Protein AF-A0A8B3LPQ0-F1 (afdb_monomer)

Structure (mmCIF, N/CA/C/O backbone):
data_AF-A0A8B3LPQ0-F1
#
_entry.id   AF-A0A8B3LPQ0-F1
#
loop_
_atom_site.group_PDB
_atom_site.id
_atom_site.type_symbol
_atom_site.label_atom_id
_atom_site.label_alt_id
_atom_site.label_comp_id
_atom_site.label_asym_id
_atom_site.label_entity_id
_atom_site.label_seq_id
_atom_site.pdbx_PDB_ins_code
_atom_site.Cartn_x
_atom_site.Cartn_y
_atom_site.Cartn_z
_atom_site.occupancy
_atom_site.B_iso_or_equiv
_atom_site.auth_seq_id
_atom_site.auth_comp_id
_atom_site.auth_asym_id
_atom_site.auth_atom_id
_atom_site.pdbx_PDB_model_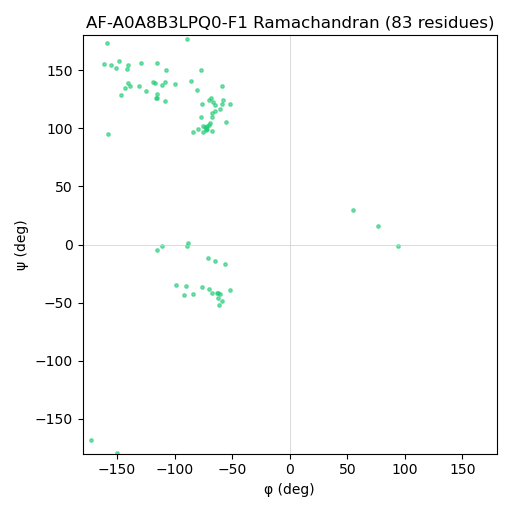num
ATOM 1 N N . MET A 1 1 ? 31.081 71.231 6.524 1.00 47.25 1 MET A N 1
ATOM 2 C CA . MET A 1 1 ? 29.664 70.813 6.545 1.00 47.25 1 MET A CA 1
ATOM 3 C C . MET A 1 1 ? 29.510 69.629 5.608 1.00 47.25 1 MET A C 1
ATOM 5 O O . MET A 1 1 ? 29.273 69.826 4.430 1.00 47.25 1 MET A O 1
ATOM 9 N N . THR A 1 2 ? 29.694 68.412 6.113 1.00 37.84 2 THR A N 1
ATOM 10 C CA . THR A 1 2 ? 29.404 67.188 5.350 1.00 37.84 2 THR A CA 1
ATOM 11 C C . THR A 1 2 ? 29.195 66.078 6.368 1.00 37.84 2 THR A C 1
ATOM 13 O O . THR A 1 2 ? 30.144 65.545 6.936 1.00 37.84 2 THR A O 1
ATOM 16 N N . ARG A 1 3 ? 27.930 65.825 6.715 1.00 49.12 3 ARG A N 1
ATOM 17 C CA . ARG A 1 3 ? 27.554 64.734 7.615 1.00 49.12 3 ARG A CA 1
ATOM 18 C C . ARG A 1 3 ? 27.607 63.434 6.817 1.00 49.12 3 ARG A C 1
ATOM 20 O O . ARG A 1 3 ? 26.784 63.230 5.933 1.00 49.12 3 ARG A O 1
ATOM 27 N N . LEU A 1 4 ? 28.590 62.591 7.118 1.00 53.91 4 LEU A N 1
ATOM 28 C CA . LEU A 1 4 ? 28.673 61.213 6.639 1.00 53.91 4 LEU A CA 1
ATOM 29 C C . LEU A 1 4 ? 27.529 60.417 7.283 1.00 53.91 4 LEU A C 1
ATOM 31 O O . LEU A 1 4 ? 27.612 60.013 8.440 1.00 53.91 4 LEU A O 1
ATOM 35 N N . VAL A 1 5 ? 26.428 60.251 6.551 1.00 58.31 5 VAL A N 1
ATOM 36 C CA . VAL A 1 5 ? 25.361 59.311 6.906 1.00 58.31 5 VAL A CA 1
ATOM 37 C C . VAL A 1 5 ? 25.796 57.953 6.365 1.00 58.31 5 VAL A C 1
ATOM 39 O O . VAL A 1 5 ? 25.675 57.681 5.175 1.00 58.31 5 VAL A O 1
ATOM 42 N N . ALA A 1 6 ? 26.391 57.133 7.229 1.00 56.94 6 ALA A N 1
ATOM 43 C CA . ALA A 1 6 ? 26.716 55.749 6.913 1.00 56.94 6 ALA A CA 1
ATOM 44 C C . ALA A 1 6 ? 25.422 54.924 6.958 1.00 56.94 6 ALA A C 1
ATOM 46 O O . ALA A 1 6 ? 24.941 54.545 8.025 1.00 56.94 6 ALA A O 1
ATOM 47 N N . THR A 1 7 ? 24.819 54.705 5.793 1.00 62.16 7 THR A N 1
ATOM 48 C CA . THR A 1 7 ? 23.612 53.891 5.634 1.00 62.16 7 THR A CA 1
ATOM 49 C C . THR A 1 7 ? 23.964 52.418 5.867 1.00 62.16 7 THR A C 1
ATOM 51 O O . THR A 1 7 ? 24.561 51.770 5.010 1.00 62.16 7 THR A O 1
ATOM 54 N N . LEU A 1 8 ? 23.628 51.891 7.046 1.00 64.00 8 LEU A N 1
ATOM 55 C CA . LEU A 1 8 ? 23.736 50.467 7.373 1.00 64.00 8 LEU A CA 1
ATOM 56 C C . LEU A 1 8 ? 22.728 49.670 6.529 1.00 64.00 8 LEU A C 1
ATOM 58 O O . LEU A 1 8 ? 21.520 49.767 6.735 1.00 64.00 8 LEU A O 1
ATOM 62 N N . PHE A 1 9 ? 23.226 48.884 5.573 1.00 62.72 9 PHE A N 1
ATOM 63 C CA . PHE A 1 9 ? 22.429 47.926 4.806 1.00 62.72 9 PHE A CA 1
ATOM 64 C C . PHE A 1 9 ? 22.137 46.706 5.695 1.00 62.72 9 PHE A C 1
ATOM 66 O O . PHE A 1 9 ? 23.007 45.870 5.933 1.00 62.72 9 PHE A O 1
ATOM 73 N N . PHE A 1 10 ? 20.920 46.623 6.232 1.00 65.44 10 PHE A N 1
ATOM 74 C CA . PHE A 1 10 ? 20.460 45.474 7.012 1.00 65.44 10 PHE A CA 1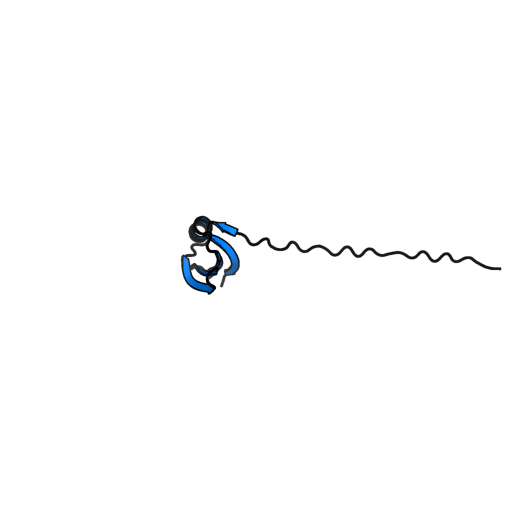
ATOM 75 C C . PHE A 1 10 ? 20.046 44.361 6.036 1.00 65.44 10 PHE A C 1
ATOM 77 O O . PHE A 1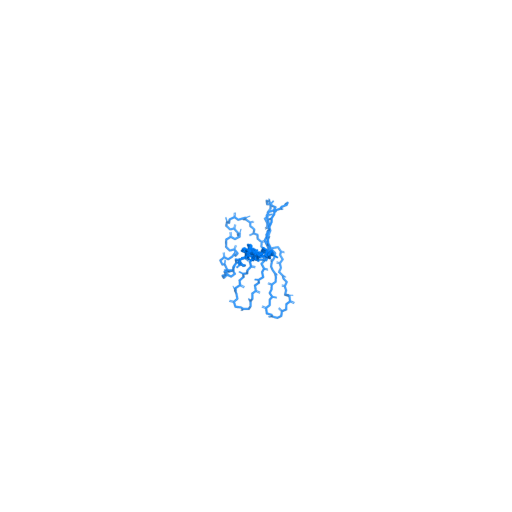 10 ? 18.969 44.410 5.444 1.00 65.44 10 PHE A O 1
ATOM 84 N N . VAL A 1 11 ? 20.920 43.376 5.810 1.00 68.62 11 VAL A N 1
ATOM 85 C CA . VAL A 1 11 ? 20.589 42.186 5.011 1.00 68.62 11 VAL A CA 1
ATOM 86 C C . VAL A 1 11 ? 19.675 41.296 5.853 1.00 68.62 11 VAL A C 1
ATOM 88 O O . VAL A 1 11 ? 20.128 40.592 6.752 1.00 68.62 11 VAL A O 1
ATOM 91 N N . ALA A 1 12 ? 18.371 41.349 5.586 1.00 69.75 12 ALA A N 1
ATOM 92 C CA . ALA A 1 12 ? 17.406 40.428 6.170 1.00 69.75 12 ALA A CA 1
ATOM 93 C C . ALA A 1 12 ? 17.571 39.044 5.519 1.00 69.75 12 ALA A C 1
ATOM 95 O O . ALA A 1 12 ? 17.100 38.808 4.408 1.00 69.75 12 ALA A O 1
ATOM 96 N N . ILE A 1 13 ? 18.259 38.126 6.202 1.00 71.88 13 ILE A N 1
ATOM 97 C CA . ILE A 1 13 ? 18.323 36.713 5.811 1.00 71.88 13 ILE A CA 1
ATOM 98 C C . ILE A 1 13 ? 16.936 36.114 6.053 1.00 71.88 13 ILE A C 1
ATOM 100 O O . ILE A 1 13 ? 16.530 35.879 7.190 1.00 71.88 13 ILE A O 1
ATOM 104 N N . SER A 1 14 ? 16.184 35.904 4.977 1.00 70.56 14 SER A N 1
ATOM 105 C CA . SER A 1 14 ? 14.904 35.201 5.018 1.00 70.56 14 SER A CA 1
ATOM 106 C C . SER A 1 14 ? 15.182 33.710 5.229 1.00 70.56 14 SER A C 1
ATOM 108 O O . SER A 1 14 ? 15.532 32.998 4.290 1.00 70.56 14 SER A O 1
ATOM 110 N N . ALA A 1 15 ? 15.070 33.227 6.466 1.00 69.19 15 ALA A N 1
ATOM 111 C CA . ALA A 1 15 ? 15.064 31.795 6.739 1.00 69.19 15 ALA A CA 1
ATOM 112 C C . ALA A 1 15 ? 13.724 31.219 6.255 1.00 69.19 15 ALA A C 1
ATOM 114 O O . ALA A 1 15 ? 12.695 31.398 6.904 1.00 69.19 15 ALA A O 1
ATOM 115 N N . PHE A 1 16 ? 13.720 30.565 5.092 1.00 75.88 16 PHE A N 1
ATOM 116 C CA . PHE A 1 16 ? 12.568 29.776 4.662 1.00 75.88 16 PHE A CA 1
ATOM 117 C C . PHE A 1 16 ? 12.473 28.527 5.549 1.00 75.88 16 PHE A C 1
ATOM 119 O O . PHE A 1 16 ? 13.450 27.776 5.622 1.00 75.88 16 PHE A O 1
ATOM 126 N N . PRO A 1 17 ? 11.340 28.272 6.227 1.00 70.75 17 PRO A N 1
ATOM 127 C CA . PRO A 1 17 ? 11.151 27.008 6.919 1.00 70.75 17 PRO A CA 1
ATOM 128 C C . PRO A 1 17 ? 11.112 25.886 5.877 1.00 70.75 17 PRO A C 1
ATOM 130 O O . PRO A 1 17 ? 10.269 25.886 4.979 1.00 70.75 17 PRO A O 1
ATOM 133 N N . ALA A 1 18 ? 12.037 24.934 5.984 1.00 69.12 18 ALA A N 1
ATOM 134 C CA . ALA A 1 18 ? 11.956 23.697 5.226 1.00 69.12 18 ALA A CA 1
ATOM 135 C C . ALA A 1 18 ? 10.749 22.908 5.746 1.00 69.12 18 ALA A C 1
ATOM 137 O O . ALA A 1 18 ? 10.724 22.488 6.903 1.00 69.12 18 ALA A O 1
ATOM 138 N N . VAL A 1 19 ? 9.728 22.742 4.906 1.00 68.25 19 VAL A N 1
ATOM 139 C CA . VAL A 1 19 ? 8.601 21.859 5.216 1.00 68.25 19 VAL A CA 1
ATOM 140 C C . VAL A 1 19 ? 9.146 20.428 5.192 1.00 68.25 19 VAL A C 1
ATOM 142 O O . VAL A 1 19 ? 9.774 20.060 4.194 1.00 68.25 19 VAL A O 1
ATOM 145 N N . PRO A 1 20 ? 8.974 19.618 6.250 1.00 61.78 20 PRO A N 1
ATOM 146 C CA . PRO A 1 20 ? 9.369 18.221 6.190 1.00 61.78 20 PRO A CA 1
ATOM 147 C C . PRO A 1 20 ? 8.567 17.555 5.073 1.00 61.78 20 PRO A C 1
ATOM 149 O O . PRO A 1 20 ? 7.339 17.492 5.131 1.00 61.78 20 PRO A O 1
ATOM 152 N N . ALA A 1 21 ? 9.259 17.084 4.037 1.00 60.16 21 ALA A N 1
ATOM 153 C CA . ALA A 1 21 ? 8.661 16.155 3.097 1.00 60.16 21 ALA A CA 1
ATOM 154 C C . ALA A 1 21 ? 8.222 14.939 3.919 1.00 60.16 21 ALA A C 1
ATOM 156 O O . ALA A 1 21 ? 9.058 14.346 4.606 1.00 60.16 21 ALA A O 1
ATOM 157 N N . LEU A 1 22 ? 6.927 14.596 3.901 1.00 58.34 22 LEU A N 1
ATOM 158 C CA . LEU A 1 22 ? 6.488 13.296 4.401 1.00 58.34 22 LEU A CA 1
ATOM 159 C C . LEU A 1 22 ? 7.304 12.260 3.628 1.00 58.34 22 LEU A C 1
ATOM 161 O O . LEU A 1 22 ? 7.098 12.069 2.430 1.00 58.34 22 LEU A O 1
ATOM 165 N N . ALA A 1 23 ? 8.289 11.656 4.289 1.00 61.47 23 ALA A N 1
ATOM 166 C CA . ALA A 1 23 ? 8.988 10.523 3.725 1.00 61.47 23 ALA A CA 1
ATOM 167 C C . ALA A 1 23 ? 7.920 9.465 3.457 1.00 61.47 23 ALA A C 1
ATOM 169 O O . ALA A 1 23 ? 7.161 9.128 4.368 1.00 61.47 23 ALA A O 1
ATOM 170 N N . ALA A 1 24 ? 7.826 8.997 2.212 1.00 68.25 24 ALA A N 1
ATOM 171 C CA . ALA A 1 24 ? 6.903 7.930 1.868 1.00 68.25 24 ALA A CA 1
ATOM 172 C C . ALA A 1 24 ? 7.135 6.770 2.847 1.00 68.25 24 ALA A C 1
ATOM 174 O O . ALA A 1 24 ? 8.261 6.279 2.972 1.00 68.25 24 ALA A O 1
ATOM 175 N N . GLN A 1 25 ? 6.102 6.379 3.600 1.00 88.75 25 GLN 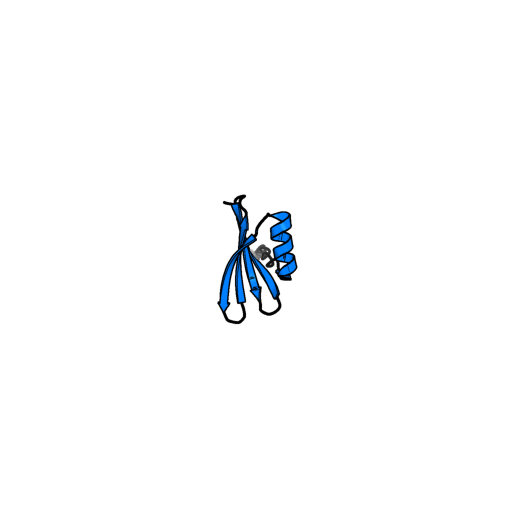A N 1
ATOM 176 C CA . GLN A 1 25 ? 6.217 5.241 4.503 1.00 88.75 25 GLN A CA 1
ATOM 177 C C . GLN A 1 25 ? 6.264 3.971 3.660 1.00 88.75 25 GLN A C 1
ATOM 179 O O . GLN A 1 25 ? 5.235 3.489 3.183 1.00 88.75 25 GLN A O 1
ATOM 184 N N . CYS A 1 26 ? 7.479 3.473 3.456 1.00 95.69 26 CYS A N 1
ATOM 185 C CA . CYS A 1 26 ? 7.755 2.276 2.684 1.00 95.69 26 CYS A CA 1
ATOM 186 C C . CYS A 1 26 ? 8.187 1.129 3.597 1.00 95.69 26 CYS A C 1
ATOM 188 O O . CYS A 1 26 ? 8.980 1.322 4.520 1.00 95.69 26 CYS A O 1
ATOM 190 N N . ALA A 1 27 ? 7.717 -0.076 3.301 1.00 97.19 27 ALA A N 1
ATOM 191 C CA . ALA A 1 27 ? 8.182 -1.312 3.922 1.00 97.19 27 ALA A CA 1
ATOM 192 C C . ALA A 1 27 ? 8.033 -2.478 2.936 1.00 97.19 27 ALA A C 1
ATOM 194 O O . ALA A 1 27 ? 7.591 -2.292 1.799 1.00 97.19 27 ALA A O 1
ATOM 195 N N . ALA A 1 28 ? 8.399 -3.694 3.350 1.00 98.25 28 ALA A N 1
ATOM 196 C CA . ALA A 1 28 ? 8.054 -4.876 2.571 1.00 98.25 28 ALA A CA 1
ATOM 197 C C . ALA A 1 28 ? 6.525 -4.959 2.429 1.00 98.25 28 ALA A C 1
ATOM 199 O O . ALA A 1 28 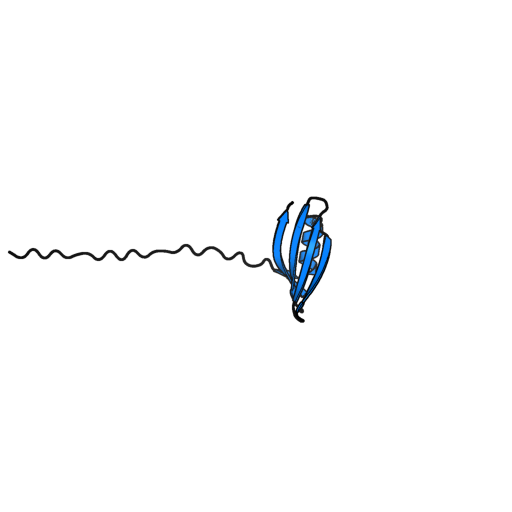? 5.791 -4.766 3.400 1.00 98.25 28 ALA A O 1
ATOM 200 N N . ARG A 1 29 ? 6.029 -5.275 1.228 1.00 98.00 29 ARG A N 1
ATOM 201 C CA . ARG A 1 29 ? 4.587 -5.352 0.942 1.00 98.00 29 ARG A CA 1
ATOM 202 C C . ARG A 1 29 ? 3.836 -6.246 1.931 1.00 98.00 29 ARG A C 1
ATOM 204 O O . ARG A 1 29 ? 2.729 -5.912 2.338 1.00 98.00 29 ARG A O 1
ATOM 211 N N . ALA A 1 30 ? 4.441 -7.363 2.332 1.00 98.19 30 ALA A N 1
ATOM 212 C CA . ALA A 1 30 ? 3.851 -8.275 3.308 1.00 98.19 30 ALA A CA 1
ATOM 213 C C . ALA A 1 30 ? 3.603 -7.596 4.667 1.00 98.19 30 ALA A C 1
ATOM 215 O O . ALA A 1 30 ? 2.530 -7.766 5.245 1.00 98.19 30 ALA A O 1
ATOM 216 N N . ASP A 1 31 ? 4.553 -6.787 5.138 1.00 98.31 31 ASP A N 1
ATOM 217 C CA . ASP A 1 31 ? 4.433 -6.062 6.405 1.00 98.31 31 ASP A CA 1
ATOM 218 C C . ASP A 1 31 ? 3.390 -4.946 6.310 1.00 98.31 31 ASP A C 1
ATOM 220 O O . ASP A 1 31 ? 2.615 -4.750 7.246 1.00 98.31 31 ASP A O 1
ATOM 224 N N . MET A 1 32 ? 3.320 -4.260 5.163 1.00 97.94 32 MET A N 1
ATOM 225 C CA . MET A 1 32 ? 2.298 -3.243 4.902 1.00 97.94 32 MET A CA 1
ATOM 226 C C . MET A 1 32 ? 0.893 -3.845 4.947 1.00 97.94 32 MET A C 1
ATOM 228 O O . MET A 1 32 ? 0.053 -3.371 5.704 1.00 97.94 32 MET A O 1
ATOM 232 N N . ILE A 1 33 ? 0.647 -4.928 4.205 1.00 98.19 33 ILE A N 1
ATOM 233 C CA . ILE A 1 33 ? -0.668 -5.590 4.162 1.00 98.19 33 ILE A CA 1
ATOM 234 C C . ILE A 1 33 ? -1.057 -6.123 5.534 1.00 98.19 33 ILE A C 1
ATOM 236 O O . ILE A 1 33 ? -2.201 -5.962 5.955 1.00 98.19 33 ILE A O 1
ATOM 240 N N . LYS A 1 34 ? -0.103 -6.723 6.252 1.00 98.50 34 LYS A N 1
ATOM 241 C CA . LYS A 1 34 ? -0.333 -7.178 7.620 1.00 98.50 34 LYS A CA 1
ATOM 242 C C . LYS A 1 34 ? -0.745 -6.014 8.521 1.00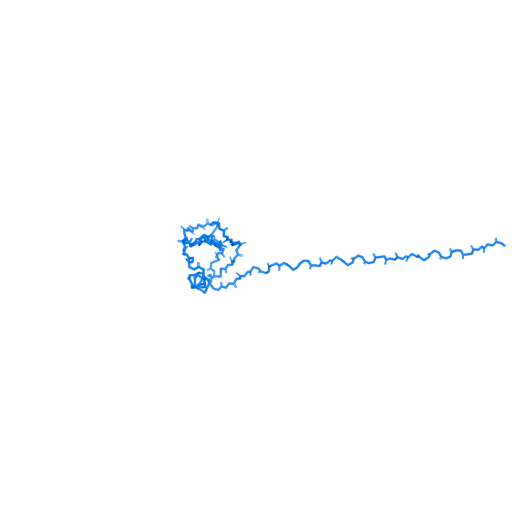 98.50 34 LYS A C 1
ATOM 244 O O . LYS A 1 34 ? -1.744 -6.119 9.222 1.00 98.50 34 LYS A O 1
ATOM 249 N N . ALA A 1 35 ? -0.011 -4.903 8.482 1.00 97.75 35 ALA A N 1
ATOM 250 C CA . ALA A 1 35 ? -0.320 -3.732 9.293 1.00 97.75 35 ALA A CA 1
ATOM 251 C C . ALA A 1 35 ? -1.682 -3.116 8.935 1.00 97.75 35 ALA A C 1
ATOM 253 O O . ALA A 1 35 ? -2.423 -2.752 9.846 1.00 97.75 35 ALA A O 1
ATOM 254 N N . LEU A 1 36 ? -2.020 -3.026 7.645 1.00 98.31 36 LEU A N 1
ATOM 255 C CA . LEU A 1 36 ? -3.315 -2.527 7.175 1.00 98.31 36 LEU A CA 1
ATOM 256 C C . LEU A 1 36 ? -4.473 -3.410 7.659 1.00 98.31 36 LEU A C 1
ATOM 258 O O . LEU A 1 36 ? -5.435 -2.902 8.235 1.00 98.31 36 LEU A O 1
ATOM 262 N N . GLY A 1 37 ? -4.340 -4.731 7.533 1.00 98.56 37 GLY A N 1
ATOM 263 C CA . GLY A 1 37 ? -5.354 -5.674 8.002 1.00 98.56 37 GLY A CA 1
ATOM 264 C C . GLY A 1 37 ? -5.501 -5.712 9.528 1.00 98.56 37 GLY A C 1
ATOM 265 O O . GLY A 1 37 ? -6.618 -5.746 10.039 1.00 98.56 37 GLY A O 1
ATOM 266 N N . GLU A 1 38 ? -4.394 -5.680 10.277 1.00 98.31 38 GLU A N 1
ATOM 267 C CA . GLU A 1 38 ? -4.423 -5.769 11.745 1.00 98.31 38 GLU A CA 1
ATOM 268 C C . GLU A 1 38 ? -4.867 -4.466 12.420 1.00 98.31 38 GLU A C 1
A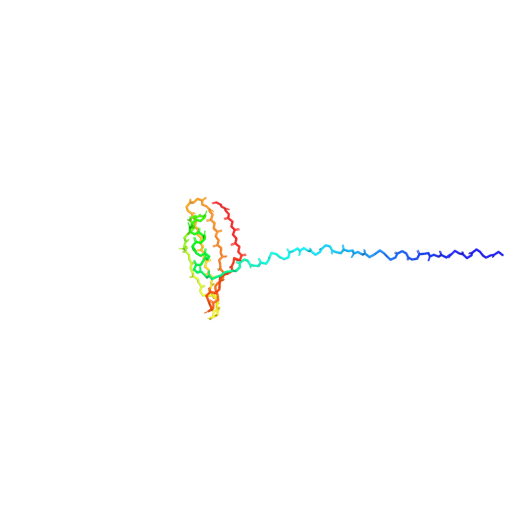TOM 270 O O . GLU A 1 38 ? -5.533 -4.521 13.452 1.00 98.31 38 GLU A O 1
ATOM 275 N N . LYS A 1 39 ? -4.486 -3.302 11.878 1.00 97.06 39 LYS A N 1
ATOM 276 C CA . LYS A 1 39 ? -4.728 -2.002 12.531 1.00 97.06 39 LYS A CA 1
ATOM 277 C C . LYS A 1 39 ? -5.947 -1.262 12.001 1.00 97.06 39 LYS A C 1
ATOM 279 O O . LYS A 1 39 ? -6.594 -0.568 12.777 1.00 97.06 39 LYS A O 1
ATOM 284 N N . PHE A 1 40 ? -6.223 -1.380 10.706 1.00 97.62 40 PHE A N 1
ATOM 285 C CA . PHE A 1 40 ? -7.285 -0.627 10.034 1.00 97.62 40 PHE A CA 1
ATOM 286 C C . PHE A 1 40 ? -8.401 -1.534 9.509 1.00 97.62 40 PHE A C 1
ATOM 288 O O . PHE A 1 40 ? -9.410 -1.039 9.022 1.00 97.62 40 PHE A O 1
ATOM 295 N N . HIS A 1 41 ? -8.242 -2.859 9.622 1.00 98.38 41 HIS A N 1
ATOM 296 C CA . HIS A 1 41 ? -9.163 -3.841 9.042 1.00 98.38 41 HIS A CA 1
ATOM 297 C C . HIS A 1 41 ? -9.362 -3.647 7.536 1.00 98.38 41 HIS A C 1
ATOM 299 O O . HIS A 1 41 ? -10.417 -3.961 6.987 1.00 98.38 41 HIS A O 1
ATOM 305 N N . GLU A 1 42 ? -8.333 -3.126 6.868 1.00 98.75 42 GLU A N 1
ATOM 306 C CA . GLU A 1 42 ? -8.359 -2.915 5.433 1.00 98.75 42 GLU A CA 1
ATOM 307 C C . GLU A 1 42 ? -7.929 -4.179 4.692 1.00 98.75 42 GLU A C 1
ATOM 309 O O . GLU A 1 42 ? -6.991 -4.880 5.084 1.00 98.75 42 GLU A O 1
ATOM 314 N N . SER A 1 43 ? -8.606 -4.456 3.584 1.00 98.38 43 SER A N 1
ATOM 315 C CA . SER A 1 43 ? -8.300 -5.562 2.679 1.00 98.38 43 SER A CA 1
ATOM 316 C C . SER A 1 43 ? -8.204 -5.064 1.239 1.00 98.38 43 SER A C 1
ATOM 318 O O . SER A 1 43 ? -8.724 -4.000 0.907 1.00 98.38 43 SER A O 1
ATOM 320 N N . GLU A 1 44 ? -7.481 -5.797 0.393 1.00 98.38 44 GLU A N 1
ATOM 321 C CA . GLU A 1 44 ? -7.236 -5.392 -0.993 1.00 98.38 44 GLU A CA 1
ATOM 322 C C . GLU A 1 44 ? -8.547 -5.357 -1.789 1.00 98.38 44 GLU A C 1
ATOM 324 O O . GLU A 1 44 ? -9.169 -6.390 -2.033 1.00 98.38 44 GLU A O 1
ATOM 329 N N . ALA A 1 45 ? -8.943 -4.163 -2.219 1.00 98.31 45 ALA A N 1
ATOM 330 C CA . ALA A 1 45 ? -10.108 -3.934 -3.063 1.00 98.31 45 ALA A CA 1
ATOM 331 C C . ALA A 1 45 ? -9.757 -3.997 -4.553 1.00 98.31 45 ALA A C 1
ATOM 333 O O . ALA A 1 45 ? -10.560 -4.450 -5.369 1.00 98.31 45 ALA A O 1
ATOM 334 N N . ALA A 1 46 ? -8.567 -3.516 -4.921 1.00 98.12 46 ALA A N 1
ATOM 335 C CA . ALA A 1 46 ? -8.117 -3.488 -6.304 1.00 98.12 46 ALA A CA 1
ATOM 336 C C . ALA A 1 46 ? -6.591 -3.474 -6.418 1.00 98.12 46 ALA A C 1
ATOM 338 O O . ALA A 1 46 ? -5.882 -2.965 -5.549 1.00 98.12 46 ALA A O 1
ATOM 339 N N . ARG A 1 47 ? -6.101 -3.966 -7.557 1.00 97.56 47 ARG A N 1
ATOM 340 C CA . ARG A 1 47 ? -4.691 -3.935 -7.942 1.00 97.56 47 ARG A CA 1
ATOM 341 C C . ARG A 1 47 ? -4.558 -3.695 -9.439 1.00 97.56 47 ARG A C 1
ATOM 343 O O . ARG A 1 47 ? -5.239 -4.344 -10.231 1.00 97.56 47 ARG A O 1
ATOM 350 N N . GLY A 1 48 ? -3.662 -2.794 -9.829 1.00 97.62 48 GLY A N 1
ATOM 351 C CA . GLY A 1 48 ? -3.433 -2.439 -11.228 1.00 97.62 48 GLY A CA 1
ATOM 352 C C . GLY A 1 48 ? -1.957 -2.238 -11.542 1.00 97.62 48 GLY A C 1
ATOM 353 O O . GLY A 1 48 ? -1.222 -1.631 -10.769 1.00 97.62 48 GLY A O 1
ATOM 354 N N . LEU A 1 49 ? -1.519 -2.732 -12.699 1.00 97.88 49 LEU A N 1
ATOM 355 C CA . LEU A 1 49 ? -0.185 -2.449 -13.218 1.00 97.88 49 LEU A CA 1
ATOM 356 C C . LEU A 1 49 ? -0.167 -1.024 -13.785 1.00 97.88 49 LEU A C 1
ATOM 358 O O . LEU A 1 49 ? -0.918 -0.722 -14.710 1.00 97.88 49 LEU A O 1
ATOM 362 N N . VAL A 1 50 ? 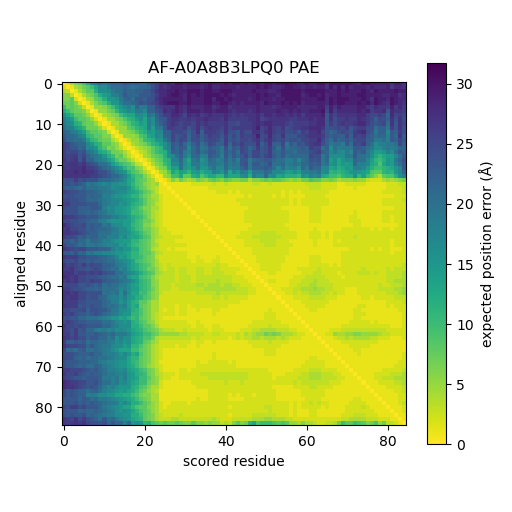0.694 -0.160 -13.253 1.00 96.81 50 VAL A N 1
ATOM 363 C CA . VAL A 1 50 ? 0.891 1.199 -13.787 1.00 96.81 50 VAL A CA 1
ATOM 364 C C . VAL A 1 50 ? 1.889 1.159 -14.942 1.00 96.81 50 VAL A C 1
ATOM 366 O O . VAL A 1 50 ? 1.707 1.806 -15.970 1.00 96.81 50 VAL A O 1
ATOM 369 N N . ASN A 1 51 ? 2.957 0.383 -14.767 1.00 97.00 51 ASN A N 1
ATOM 370 C CA . ASN A 1 51 ? 3.985 0.095 -15.761 1.00 97.00 51 ASN A CA 1
ATOM 371 C C . ASN A 1 51 ? 4.708 -1.211 -15.358 1.00 97.00 51 ASN A C 1
ATOM 373 O O . ASN A 1 51 ? 4.453 -1.713 -14.264 1.00 97.00 51 ASN A O 1
ATOM 377 N N . PRO A 1 52 ? 5.620 -1.768 -16.178 1.00 97.62 52 PRO A N 1
ATOM 378 C CA . PRO A 1 52 ? 6.281 -3.044 -15.877 1.00 97.62 52 PRO A CA 1
ATOM 379 C C . PRO A 1 52 ? 7.029 -3.122 -14.536 1.00 97.62 52 PRO A C 1
ATOM 381 O O . PRO A 1 52 ? 7.328 -4.225 -14.086 1.00 97.62 52 PRO A O 1
ATOM 384 N N . SER A 1 53 ? 7.327 -1.984 -13.906 1.00 97.12 53 SER A N 1
ATOM 385 C CA . SER A 1 53 ? 8.086 -1.900 -12.658 1.00 97.12 53 SER A CA 1
ATOM 386 C C . SER A 1 53 ? 7.254 -1.452 -11.452 1.00 97.12 53 SER A C 1
ATOM 388 O O . SER A 1 53 ? 7.810 -1.332 -10.362 1.00 97.12 53 SER A O 1
ATOM 390 N N . LEU A 1 54 ? 5.959 -1.161 -11.628 1.00 97.50 54 LEU A N 1
ATOM 391 C CA . LEU A 1 54 ? 5.132 -0.561 -10.582 1.00 97.50 54 LEU A CA 1
ATOM 392 C C . LEU A 1 54 ? 3.679 -1.040 -10.637 1.00 97.50 54 LEU A C 1
ATOM 394 O O . LEU A 1 54 ? 2.996 -0.922 -11.659 1.00 97.50 54 LEU A O 1
ATOM 398 N N . ILE A 1 55 ? 3.189 -1.497 -9.491 1.00 98.12 55 ILE A N 1
ATOM 399 C CA . ILE A 1 55 ? 1.795 -1.854 -9.245 1.00 98.12 55 ILE A CA 1
ATOM 400 C C . ILE A 1 55 ? 1.195 -0.839 -8.271 1.00 98.12 55 ILE A C 1
ATOM 402 O O . ILE A 1 55 ? 1.829 -0.487 -7.282 1.00 98.12 55 ILE A O 1
ATOM 406 N N . LEU A 1 56 ? -0.031 -0.393 -8.534 1.00 98.25 56 LEU A N 1
ATOM 407 C CA . LEU A 1 56 ? -0.846 0.360 -7.586 1.00 98.25 56 LEU A CA 1
ATOM 408 C C . LEU A 1 56 ? -1.864 -0.582 -6.933 1.00 98.25 56 LEU A C 1
ATOM 410 O O . LEU A 1 56 ? -2.472 -1.411 -7.613 1.00 98.25 56 LEU A O 1
ATOM 414 N N . GLU A 1 57 ? -2.061 -0.442 -5.631 1.00 98.62 57 GLU A N 1
ATOM 415 C CA . GLU A 1 57 ? -2.931 -1.294 -4.822 1.00 98.62 57 GLU A CA 1
ATOM 416 C C . GLU A 1 57 ? -3.846 -0.419 -3.969 1.00 98.62 57 GLU A C 1
ATOM 418 O O . GLU A 1 57 ? -3.392 0.567 -3.392 1.00 98.62 57 GLU A O 1
ATOM 423 N N . ILE A 1 58 ? -5.127 -0.768 -3.893 1.00 98.50 58 ILE A N 1
ATOM 424 C CA . ILE A 1 58 ? -6.137 -0.049 -3.112 1.00 98.50 58 ILE A CA 1
ATOM 425 C C . ILE A 1 58 ? -6.644 -0.990 -2.028 1.00 98.50 58 ILE A C 1
ATOM 427 O O . ILE A 1 58 ? -7.094 -2.095 -2.335 1.00 98.50 58 ILE A O 1
ATOM 431 N N . PHE A 1 59 ? -6.596 -0.537 -0.781 1.00 98.69 59 PHE A N 1
ATOM 432 C CA . PHE A 1 59 ? -7.079 -1.247 0.397 1.00 98.69 59 PHE A CA 1
ATOM 433 C C . PHE A 1 59 ? -8.211 -0.455 1.044 1.00 98.69 59 PHE A C 1
ATOM 435 O O . PHE A 1 59 ? -8.137 0.771 1.107 1.00 98.69 59 PHE A O 1
ATOM 442 N N . VAL A 1 60 ? -9.260 -1.144 1.490 1.00 98.75 60 VAL A N 1
ATOM 443 C CA . VAL A 1 60 ? -10.450 -0.526 2.100 1.00 98.75 60 VAL A CA 1
ATOM 444 C C . VAL A 1 60 ? -10.958 -1.363 3.270 1.00 98.75 60 VAL A C 1
ATOM 446 O O . VAL A 1 60 ? -10.795 -2.588 3.267 1.00 98.75 60 VAL A O 1
ATOM 449 N N . SER A 1 61 ? -11.590 -0.716 4.246 1.00 98.69 61 SER A N 1
ATOM 450 C CA . SER A 1 61 ? -12.307 -1.364 5.347 1.00 98.69 61 SER A CA 1
ATOM 451 C C . SER A 1 61 ? -13.806 -1.067 5.285 1.00 98.69 61 SER A C 1
ATOM 453 O O . SER A 1 61 ? -14.232 -0.034 4.769 1.00 98.69 61 SER A O 1
ATOM 455 N N . ASP A 1 62 ? -14.619 -1.940 5.885 1.00 97.75 62 ASP A N 1
ATOM 456 C CA . ASP A 1 62 ? -16.064 -1.702 6.050 1.00 97.75 62 ASP A CA 1
ATOM 457 C C . ASP A 1 62 ? -16.369 -0.505 6.974 1.00 97.75 62 ASP A C 1
ATOM 459 O O . ASP A 1 62 ? -17.498 -0.021 7.019 1.00 97.75 62 ASP A O 1
ATOM 463 N N . GLN A 1 63 ? -15.370 -0.036 7.729 1.00 95.88 63 GLN A N 1
ATOM 464 C CA . GLN A 1 63 ? -15.460 1.122 8.624 1.00 95.88 63 GLN A CA 1
ATOM 465 C C . GLN A 1 63 ? -15.138 2.448 7.909 1.00 95.88 63 GLN A C 1
ATOM 467 O O . GLN A 1 63 ? -15.147 3.493 8.554 1.00 95.88 63 GLN A O 1
ATOM 472 N N . GLY A 1 64 ? -14.848 2.412 6.602 1.00 97.62 64 GLY A N 1
ATOM 473 C CA . GLY A 1 64 ? -14.646 3.605 5.773 1.00 97.62 64 GLY A CA 1
ATOM 474 C C . GLY A 1 64 ? -13.192 4.060 5.632 1.00 97.62 64 GLY A C 1
ATOM 475 O O . GLY A 1 64 ? -12.919 5.017 4.909 1.00 97.62 64 GLY A O 1
ATOM 476 N N . THR A 1 65 ? -12.233 3.388 6.276 1.00 98.56 65 THR A N 1
ATOM 477 C CA . THR A 1 65 ? -10.808 3.698 6.074 1.00 98.56 65 THR A CA 1
ATOM 478 C C . THR A 1 65 ? -10.304 3.117 4.757 1.00 98.56 65 THR A C 1
ATOM 480 O O . THR A 1 65 ? -10.790 2.082 4.285 1.00 98.56 65 THR A O 1
ATOM 483 N N . TRP A 1 66 ? -9.322 3.782 4.155 1.00 98.50 66 TRP A N 1
ATOM 484 C CA . TRP A 1 66 ? -8.691 3.316 2.929 1.00 98.50 66 TRP A CA 1
ATOM 485 C C . TRP A 1 66 ? -7.232 3.760 2.812 1.00 98.50 66 TRP A C 1
ATOM 487 O O . TRP A 1 66 ? -6.838 4.840 3.262 1.00 98.50 66 TRP A O 1
ATOM 497 N N . THR A 1 67 ? -6.444 2.953 2.101 1.00 98.38 67 THR A N 1
ATOM 498 C CA . THR A 1 67 ? -5.031 3.214 1.808 1.00 98.38 67 THR A CA 1
ATOM 499 C C . THR A 1 67 ? -4.708 2.841 0.364 1.00 98.38 67 THR A C 1
ATOM 501 O O . THR A 1 67 ? -5.093 1.776 -0.118 1.00 98.38 67 THR A O 1
ATOM 504 N N . ILE A 1 68 ? -3.949 3.690 -0.331 1.00 98.19 68 ILE A N 1
ATOM 505 C CA . ILE A 1 68 ? -3.379 3.385 -1.648 1.00 98.19 68 ILE A CA 1
ATOM 506 C C . ILE A 1 68 ? -1.873 3.186 -1.511 1.00 98.19 68 ILE A C 1
ATOM 508 O O . ILE A 1 68 ? -1.147 4.081 -1.062 1.00 98.19 68 ILE A O 1
ATOM 512 N N . LEU A 1 69 ? -1.403 2.020 -1.946 1.00 98.38 69 LEU A N 1
ATOM 513 C CA . LEU A 1 69 ? 0.009 1.667 -1.985 1.00 98.38 69 LEU A CA 1
ATOM 514 C C . LEU A 1 69 ? 0.536 1.645 -3.422 1.00 98.38 69 LEU A C 1
ATOM 516 O O . LEU A 1 69 ? -0.193 1.319 -4.360 1.00 98.38 69 LEU A O 1
ATOM 520 N N . ALA A 1 70 ? 1.823 1.939 -3.583 1.00 98.19 70 ALA A N 1
ATOM 521 C CA . ALA A 1 70 ? 2.569 1.609 -4.789 1.00 98.19 70 ALA A CA 1
ATOM 522 C C . ALA A 1 70 ? 3.663 0.593 -4.456 1.00 98.19 70 ALA A C 1
ATOM 524 O O . ALA A 1 70 ? 4.479 0.840 -3.566 1.00 98.19 70 ALA A O 1
ATOM 525 N N . THR A 1 71 ? 3.677 -0.519 -5.186 1.00 98.38 71 THR A N 1
ATOM 526 C CA . THR A 1 71 ? 4.590 -1.645 -4.994 1.00 98.38 71 THR A CA 1
ATOM 527 C C . THR A 1 71 ? 5.504 -1.801 -6.198 1.00 98.38 71 THR A C 1
ATOM 529 O O . THR A 1 71 ? 5.036 -1.874 -7.338 1.00 98.38 71 THR A O 1
ATOM 532 N N . ASP A 1 72 ? 6.806 -1.889 -5.944 1.00 97.69 72 ASP A N 1
ATOM 533 C CA . ASP A 1 72 ? 7.821 -2.136 -6.965 1.00 97.69 72 ASP A CA 1
ATOM 534 C C . ASP A 1 72 ? 8.089 -3.637 -7.196 1.00 97.69 72 ASP A C 1
ATOM 536 O O . ASP A 1 72 ? 7.561 -4.525 -6.521 1.00 97.69 72 ASP A O 1
ATOM 540 N N . THR A 1 73 ? 8.949 -3.950 -8.164 1.00 97.44 73 THR A N 1
ATOM 541 C CA . THR A 1 73 ? 9.325 -5.336 -8.490 1.00 97.44 73 THR A CA 1
ATOM 542 C C . THR A 1 73 ? 10.202 -6.016 -7.438 1.00 97.44 73 THR A C 1
ATOM 544 O O . THR A 1 73 ? 10.366 -7.235 -7.494 1.00 97.44 73 THR A O 1
ATOM 547 N N . HIS A 1 74 ? 10.741 -5.274 -6.468 1.00 97.06 74 HIS A N 1
ATOM 548 C CA . HIS A 1 74 ? 11.492 -5.821 -5.335 1.00 97.06 74 HIS A CA 1
ATOM 549 C C . HIS A 1 74 ? 10.580 -6.159 -4.146 1.00 97.06 74 HIS A C 1
ATOM 551 O O . HIS A 1 74 ? 11.057 -6.656 -3.125 1.00 97.06 74 HIS A O 1
ATOM 557 N N . GLY A 1 75 ? 9.271 -5.911 -4.266 1.00 96.69 75 GLY A N 1
ATOM 558 C CA . GLY A 1 75 ? 8.299 -6.139 -3.202 1.00 96.69 75 GLY A CA 1
ATOM 559 C C . GLY A 1 75 ? 8.324 -5.064 -2.114 1.00 96.69 75 GLY A C 1
ATOM 560 O O . GLY A 1 75 ? 7.768 -5.293 -1.035 1.00 96.69 75 GLY A O 1
ATOM 561 N N . GLN A 1 76 ? 8.948 -3.911 -2.370 1.00 98.00 76 GLN A N 1
ATOM 562 C CA . GLN A 1 76 ? 8.813 -2.732 -1.523 1.00 98.00 76 GLN A CA 1
ATOM 563 C C . GLN A 1 76 ? 7.502 -2.028 -1.869 1.00 98.00 76 GLN A C 1
ATOM 565 O O . GLN A 1 76 ? 7.201 -1.806 -3.037 1.00 98.00 76 GLN A O 1
ATOM 570 N N . SER A 1 77 ? 6.739 -1.669 -0.844 1.00 98.06 77 SER A N 1
ATOM 571 C CA . SER A 1 77 ? 5.456 -0.993 -0.970 1.00 98.06 77 SER A CA 1
ATOM 572 C C . SER A 1 77 ? 5.468 0.295 -0.163 1.00 98.06 77 SER A C 1
ATOM 574 O O . SER A 1 77 ? 5.827 0.273 1.014 1.00 98.06 77 SER A O 1
ATOM 576 N N . CYS A 1 78 ? 5.033 1.395 -0.770 1.00 97.31 78 CYS A N 1
ATOM 577 C CA . CYS A 1 78 ? 4.989 2.720 -0.157 1.00 97.31 78 CYS A CA 1
ATOM 578 C C . CYS A 1 78 ? 3.559 3.254 -0.100 1.00 97.31 78 CYS A C 1
ATOM 580 O O . CYS A 1 78 ? 2.818 3.119 -1.074 1.00 97.31 78 CYS A O 1
ATOM 582 N N 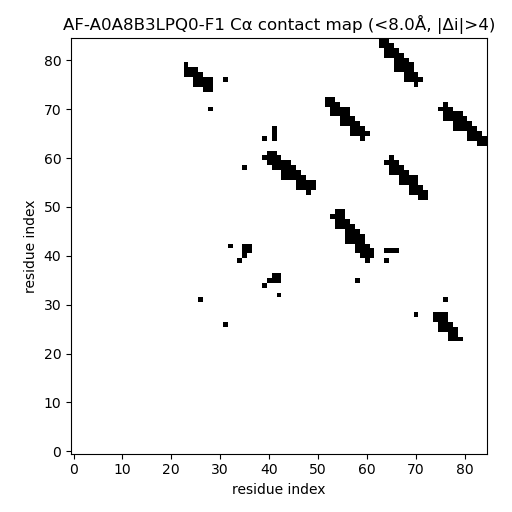. VAL A 1 79 ? 3.183 3.903 1.006 1.00 97.19 79 VAL A N 1
ATOM 583 C CA . VAL A 1 79 ? 1.922 4.661 1.075 1.00 97.19 79 VAL A CA 1
ATOM 584 C C . VAL A 1 79 ? 2.005 5.859 0.136 1.00 97.19 79 VAL A C 1
ATOM 586 O O . VAL A 1 79 ? 2.895 6.698 0.271 1.00 97.19 79 VAL A O 1
ATOM 589 N N . ILE A 1 80 ? 1.064 5.941 -0.801 1.00 95.75 80 ILE A N 1
ATOM 590 C CA . ILE A 1 80 ? 0.893 7.105 -1.677 1.00 95.75 80 ILE A CA 1
ATOM 591 C C . ILE A 1 80 ? -0.106 8.078 -1.060 1.00 95.75 80 ILE A C 1
ATOM 593 O O . ILE A 1 80 ? 0.114 9.287 -1.052 1.00 95.75 80 ILE A O 1
ATOM 597 N N . THR A 1 81 ? -1.210 7.548 -0.534 1.00 95.88 81 THR A N 1
ATOM 598 C CA . THR A 1 81 ? -2.251 8.315 0.149 1.00 95.88 81 THR A CA 1
ATOM 599 C C . THR A 1 81 ? -3.099 7.381 1.016 1.00 95.88 81 THR A C 1
ATOM 601 O O . THR A 1 81 ? -3.150 6.177 0.763 1.00 95.88 81 THR A O 1
ATOM 604 N N . ALA A 1 82 ? -3.727 7.930 2.050 1.00 96.81 82 ALA A N 1
ATOM 605 C CA . ALA A 1 82 ? -4.652 7.234 2.933 1.00 96.81 82 ALA A CA 1
ATOM 606 C C . ALA A 1 82 ? -5.716 8.219 3.433 1.00 96.81 82 ALA A C 1
ATOM 608 O O . ALA A 1 82 ? -5.473 9.433 3.452 1.00 96.81 82 ALA A O 1
ATOM 609 N N . GLY A 1 83 ? -6.866 7.705 3.856 1.00 96.50 83 GLY A N 1
ATOM 610 C CA . GLY A 1 83 ? -7.957 8.520 4.375 1.00 96.50 83 GLY A CA 1
ATOM 611 C C . GLY A 1 83 ? -9.107 7.703 4.954 1.00 96.50 83 GLY A C 1
ATOM 612 O O . GLY A 1 83 ? -8.999 6.498 5.170 1.00 96.50 83 GLY A O 1
ATOM 613 N N . GLU A 1 84 ? -10.211 8.395 5.208 1.00 97.00 84 GLU A N 1
ATOM 614 C CA . GLU A 1 84 ? -11.463 7.857 5.747 1.00 97.00 84 GLU A CA 1
ATOM 615 C C . GLU A 1 84 ? -12.663 8.516 5.042 1.00 97.00 84 GLU A C 1
ATOM 617 O O . GLU A 1 84 ? -12.518 9.628 4.516 1.00 97.00 84 GLU A O 1
ATOM 622 N N . GLY A 1 85 ? -13.821 7.844 4.991 1.00 89.81 85 GLY A N 1
ATOM 623 C CA . GLY A 1 85 ? -15.047 8.364 4.370 1.00 89.81 85 GLY A CA 1
ATOM 624 C C . GLY A 1 85 ? -16.267 7.462 4.487 1.00 89.81 85 GLY A C 1
ATOM 625 O O . GLY A 1 85 ? -16.094 6.243 4.692 1.00 89.81 85 GLY A O 1
#

Sequence (85 aa):
MTRLVATLFFVAISAFPAVPALAAQCAARADMIKALGEKFHESEAARGLVNPSLILEIFVSDQGTWTILATDTHGQSCVITAGEG

Solvent-accessible surface area (backbone atoms only — not comparable to full-atom values): 5187 Å² total; per-residue (Å²): 143,80,86,84,77,80,81,80,82,80,81,79,80,79,80,75,81,80,74,81,73,80,71,65,62,61,43,50,41,68,58,50,52,49,50,36,37,75,74,59,55,26,43,82,75,47,77,45,78,79,49,102,59,35,33,39,36,35,28,40,20,99,86,27,36,36,40,32,36,41,30,39,83,87,44,43,24,26,52,77,49,71,55,73,104

Secondary structure (DSSP, 8-state):
------------------PPP----EEEHHHHHHHHHHHH--EEEEEEEEETTEEEEEEE-TTSEEEEEEEETTSEEEEEEEEE-

Foldseek 3Di:
DDDPPPDDDDPPDPDDDDDPDPDFPKDQLVVVQVCCCVPVVWDWPDWDDPDPFKIWTKIAHPQFKIWIWIAGPVRMITTPDIDGD

Mean predicted aligned error: 10.27 Å

Radius of gyration: 24.55 Å; Cα contacts (8 Å, |Δi|>4): 126; chains: 1; bounding box: 46×79×28 Å

pLDDT: mean 87.63, std 16.45, range [37.84, 98.75]

Nearest PDB structures (foldseek):
  8kbx-assembly1_A  TM=8.103E-01  e=1.886E+00  Homo sapiens
  8eoi-assembly1_A  TM=6.381E-01  e=1.329E+00  Homo sapiens
  8trh-assembly1_0  TM=5.470E-01  e=1.494E+00  Homo sapiens
  6hwk-assembly1_C  TM=6.504E-01  e=7.656E+00  Streptacidiphilus jiangxiensis
  1lsh-assembly1_B  TM=3.220E-01  e=6.062E+00  Ichthyomyzon unicuspis